Protein AF-A0A5N8XYF8-F1 (afdb_monomer)

Sequence (120 aa):
AAVAAAAVGTLLAPTPAQAAPNASPDRARAIAKRMIDDSAQYHCFARVVDRESDWRVTASNPSSGAYGLVQALPGSKMASAGPDWRTNPATQIKWGLKYMKHRYSSPCGAWRFLRANGWY

Organism: NCBI:txid565072

Nearest PDB structures (foldseek):
  5aa3-assembly1_A  TM=7.351E-01  e=4.404E-02  Pseudomonas aeruginosa BWHPSA013
  5aa4-assembly3_C  TM=7.370E-01  e=1.736E-01  Pseudomonas aeruginosa BWHPSA013
  5aa1-assembly2_B  TM=7.380E-01  e=2.845E-01  Pseudomonas aeruginosa BWHPSA013
  3bkv-assembly1_A  TM=6.812E-01  e=2.284E-01  Phikzvirus phiKZ

Secondary structure (DSSP, 8-state):
--------------------TTS-HHHHHHHHHHH---HHHHHHHHHHHHHHHTT-TT-B-TTT--BTTTTBSSGGGGGGT-TTTTT-HHHHHHHHHHHHHHHHSSHHHHHHHHHHHS--

Mean predicted aligned error: 8.6 Å

Radius of gyration: 20.17 Å; Cα contacts (8 Å, |Δi|>4): 156; chains: 1; bounding box: 32×40×78 Å

Solvent-accessible surface area (backbone atoms only — not comparable to full-atom values): 6803 Å² total; per-residue (Å²): 138,89,85,80,89,82,83,84,79,78,80,77,71,84,73,77,79,75,68,54,93,77,38,39,40,68,57,39,52,54,50,47,54,74,73,32,84,50,63,68,41,36,55,24,38,48,55,45,24,48,74,57,25,64,35,27,29,73,31,66,41,87,91,80,51,22,26,20,35,69,39,33,80,59,41,71,65,28,45,84,56,31,90,57,30,70,58,34,40,66,25,38,48,55,31,43,53,54,49,25,32,72,80,34,69,28,36,47,41,37,35,53,46,26,73,74,70,76,54,129

Foldseek 3Di:
DDDDDDDDDDPPDPDPPPLDPQFDLVNLLVLLCVVCVDPVLSVLLVVQLCVQAVSGQADADPVQCFGGSNRDVVQCQLCVQPVCSNRHSNSVSSSNQVVCCVPQVGSNSVSVVCVVPVHD

InterPro domains:
  IPR008258 Transglycosylase SLT domain 1 [PF01464] (40-111)
  IPR023346 Lysozyme-like domain superfamily [SSF53955] (43-114)

pLDDT: mean 88.24, std 18.84, range [36.0, 98.81]

Structure (mmCIF, N/CA/C/O backbone):
data_AF-A0A5N8XYF8-F1
#
_entry.id   AF-A0A5N8XYF8-F1
#
loop_
_atom_site.group_PDB
_atom_site.id
_atom_site.type_symbol
_atom_site.label_atom_id
_atom_site.label_alt_id
_atom_site.label_comp_id
_atom_site.label_asym_id
_atom_site.label_entity_id
_atom_site.label_seq_id
_atom_site.pdbx_PDB_ins_code
_atom_site.Cartn_x
_atom_site.Cartn_y
_atom_site.Cartn_z
_atom_site.occupancy
_atom_site.B_iso_or_equiv
_atom_site.auth_seq_id
_atom_site.auth_comp_id
_atom_site.auth_asym_id
_atom_site.auth_atom_id
_atom_site.pdbx_PDB_model_num
ATOM 1 N N . ALA A 1 1 ? -10.141 -31.712 64.027 1.00 42.72 1 ALA A N 1
ATOM 2 C CA . ALA A 1 1 ? -8.869 -31.464 63.322 1.00 42.72 1 ALA A CA 1
ATOM 3 C C . ALA A 1 1 ? -9.198 -31.007 61.907 1.00 42.72 1 ALA A C 1
ATOM 5 O O . ALA A 1 1 ? -9.967 -31.685 61.239 1.00 42.72 1 ALA A O 1
ATOM 6 N N . ALA A 1 2 ? -8.718 -29.831 61.510 1.00 42.69 2 ALA A N 1
ATOM 7 C CA . ALA A 1 2 ? -8.912 -29.245 60.186 1.00 42.69 2 ALA A CA 1
ATOM 8 C C . ALA A 1 2 ? -7.685 -29.520 59.305 1.00 42.69 2 ALA A C 1
ATOM 10 O O . ALA A 1 2 ? -6.574 -29.313 59.777 1.00 42.69 2 ALA A O 1
ATOM 11 N N . VAL A 1 3 ? -7.896 -29.953 58.058 1.00 36.00 3 VAL A N 1
ATOM 12 C CA . VAL A 1 3 ? -6.952 -29.944 56.914 1.00 36.00 3 VAL A CA 1
ATOM 13 C C . VAL A 1 3 ? -7.720 -30.495 55.705 1.00 36.00 3 VAL A C 1
ATOM 15 O O . VAL A 1 3 ? -8.445 -31.467 55.865 1.00 36.00 3 VAL A O 1
ATOM 18 N N . ALA A 1 4 ? -7.627 -30.026 54.467 1.00 38.03 4 ALA A N 1
ATOM 19 C CA . ALA A 1 4 ? -7.147 -28.803 53.839 1.00 38.03 4 ALA A CA 1
ATOM 20 C C . ALA A 1 4 ? -7.695 -28.855 52.399 1.00 38.03 4 ALA A C 1
ATOM 22 O O . ALA A 1 4 ? -7.835 -29.931 51.817 1.00 38.03 4 ALA A O 1
ATOM 23 N N . ALA A 1 5 ? -8.018 -27.695 51.838 1.00 45.78 5 ALA A N 1
ATOM 24 C CA . ALA A 1 5 ? -8.440 -27.543 50.455 1.00 45.78 5 ALA A CA 1
ATOM 25 C C . ALA A 1 5 ? -7.257 -27.726 49.489 1.00 45.78 5 ALA A C 1
ATOM 27 O O . ALA A 1 5 ? -6.151 -27.274 49.776 1.00 45.78 5 ALA A O 1
ATOM 28 N N . ALA A 1 6 ? -7.513 -28.290 48.308 1.00 48.19 6 ALA A N 1
ATOM 29 C CA . ALA A 1 6 ? -6.638 -28.145 47.149 1.00 48.19 6 ALA A CA 1
ATOM 30 C C . ALA A 1 6 ? -7.495 -27.721 45.950 1.00 48.19 6 ALA A C 1
ATOM 32 O O . ALA A 1 6 ? -8.182 -28.530 45.329 1.00 48.19 6 ALA A O 1
ATOM 33 N N . ALA A 1 7 ? -7.493 -26.417 45.671 1.00 47.19 7 ALA A N 1
ATOM 34 C CA . ALA A 1 7 ? -8.052 -25.855 44.453 1.00 47.19 7 ALA A CA 1
ATOM 35 C C . ALA A 1 7 ? -7.091 -26.150 43.295 1.00 47.19 7 ALA A C 1
ATOM 37 O O . ALA A 1 7 ? -5.945 -25.700 43.300 1.00 47.19 7 ALA A O 1
ATOM 38 N N . VAL A 1 8 ? -7.551 -26.909 42.301 1.00 54.31 8 VAL A N 1
ATOM 39 C CA . VAL A 1 8 ? -6.818 -27.097 41.047 1.00 54.31 8 VAL A CA 1
ATOM 40 C C . VAL A 1 8 ? -7.028 -25.839 40.209 1.00 54.31 8 VAL A C 1
ATOM 42 O O . VAL A 1 8 ? -8.085 -25.636 39.617 1.00 54.31 8 VAL A O 1
ATOM 45 N N . GLY A 1 9 ? -6.028 -24.960 40.210 1.00 43.16 9 GLY A N 1
ATOM 46 C CA . GLY A 1 9 ? -5.983 -23.799 39.331 1.00 43.16 9 GLY A CA 1
ATOM 47 C C . GLY A 1 9 ? -5.801 -24.244 37.884 1.00 43.16 9 GLY A C 1
ATOM 48 O O . GLY A 1 9 ? -4.729 -24.704 37.496 1.00 43.16 9 GLY A O 1
ATOM 49 N N . THR A 1 10 ? -6.843 -24.103 37.070 1.00 57.03 10 THR A N 1
ATOM 50 C CA . THR A 1 10 ? -6.732 -24.212 35.615 1.00 57.03 10 THR A CA 1
ATOM 51 C C . THR A 1 10 ? -5.944 -23.019 35.087 1.00 57.03 10 THR A C 1
ATOM 53 O O . THR A 1 10 ? -6.413 -21.881 35.142 1.00 57.03 10 THR A O 1
ATOM 56 N N . LEU A 1 11 ? -4.748 -23.281 34.563 1.00 51.62 11 LEU A N 1
ATOM 57 C CA . LEU A 1 11 ? -3.990 -22.323 33.767 1.00 51.62 11 LEU A CA 1
ATOM 58 C C . LEU A 1 11 ? -4.787 -22.017 32.491 1.00 51.62 11 LEU A C 1
ATOM 60 O O . LEU A 1 11 ? -4.849 -22.833 31.573 1.00 51.62 11 LEU A O 1
ATOM 64 N N . LEU A 1 12 ? -5.408 -20.840 32.436 1.00 56.78 12 LEU A N 1
ATOM 65 C CA . LEU A 1 12 ? -5.898 -20.264 31.188 1.00 56.78 12 LEU A CA 1
ATOM 66 C C . LEU A 1 12 ? -4.673 -19.902 30.343 1.00 56.78 12 LEU A C 1
ATOM 68 O O . LEU A 1 12 ? -4.024 -18.881 30.570 1.00 56.78 12 LEU A O 1
ATOM 72 N N . ALA A 1 13 ? -4.329 -20.760 29.384 1.00 57.47 13 ALA A N 1
ATOM 73 C CA . ALA A 1 13 ? -3.414 -20.383 28.319 1.00 57.47 13 ALA A CA 1
ATOM 74 C C . ALA A 1 13 ? -4.031 -19.200 27.546 1.00 57.47 13 ALA A C 1
ATOM 76 O O . ALA A 1 13 ? -5.227 -19.243 27.240 1.00 57.47 13 ALA A O 1
ATOM 77 N N . PRO A 1 14 ? -3.268 -18.146 27.212 1.00 50.25 14 PRO A N 1
ATOM 78 C CA . PRO A 1 14 ? -3.779 -17.086 26.363 1.00 50.25 14 PRO A CA 1
ATOM 79 C C . PRO A 1 14 ? -4.045 -17.681 24.978 1.00 50.25 14 PRO A C 1
ATOM 81 O O . PRO A 1 14 ? -3.121 -18.016 24.238 1.00 50.25 14 PRO A O 1
ATOM 84 N N . THR A 1 15 ? -5.319 -17.840 24.625 1.00 53.53 15 THR A N 1
ATOM 85 C CA . THR A 1 15 ? -5.724 -18.102 23.242 1.00 53.53 15 THR A CA 1
ATOM 86 C C . THR A 1 15 ? -5.145 -16.992 22.367 1.00 53.53 15 THR A C 1
ATOM 88 O O . THR A 1 15 ? -5.357 -15.818 22.698 1.00 53.53 15 THR A O 1
ATOM 91 N N . PRO A 1 16 ? -4.428 -17.297 21.268 1.00 51.56 16 PRO A N 1
ATOM 92 C CA . PRO A 1 16 ? -4.052 -16.255 20.329 1.00 51.56 16 PRO A CA 1
ATOM 93 C C . PRO A 1 16 ? -5.346 -15.598 19.863 1.00 51.56 16 PRO A C 1
ATOM 95 O O . PRO A 1 16 ? -6.274 -16.291 19.448 1.00 51.56 16 PRO A O 1
ATOM 98 N N . ALA A 1 17 ? -5.429 -14.274 19.990 1.00 54.69 17 ALA A N 1
ATOM 99 C CA . ALA A 1 17 ? -6.551 -13.506 19.486 1.00 54.69 17 ALA A CA 1
ATOM 100 C C . ALA A 1 17 ? -6.781 -13.918 18.028 1.00 54.69 17 ALA A C 1
ATOM 102 O O . ALA A 1 17 ? -5.949 -13.629 17.165 1.00 54.69 17 ALA A O 1
ATOM 103 N N . GLN A 1 18 ? -7.873 -14.640 17.765 1.00 44.69 18 GLN A N 1
ATOM 104 C CA . GLN A 1 18 ? -8.336 -14.923 16.417 1.00 44.69 18 GLN 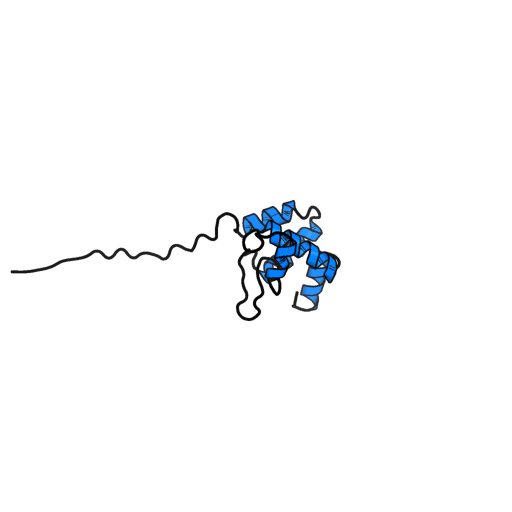A CA 1
ATOM 105 C C . GLN A 1 18 ? -8.5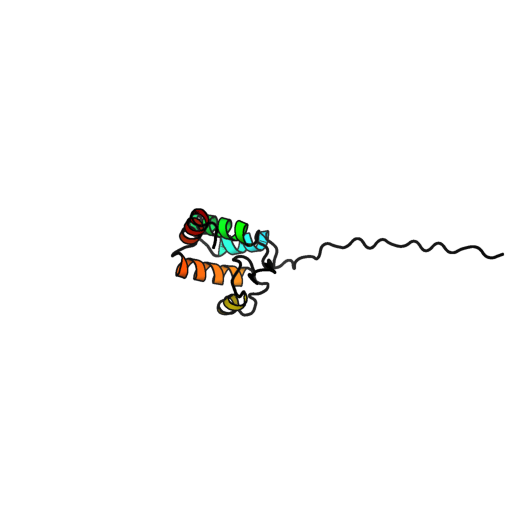29 -13.567 15.730 1.00 44.69 18 GLN A C 1
ATOM 107 O O . GLN A 1 18 ? -9.547 -12.898 15.907 1.00 44.69 18 GLN A O 1
ATOM 112 N N . ALA A 1 19 ? -7.525 -13.131 14.964 1.00 49.91 19 ALA A N 1
ATOM 113 C CA . ALA A 1 19 ? -7.707 -12.101 13.961 1.00 49.91 19 ALA A CA 1
ATOM 114 C C . ALA A 1 19 ? -8.910 -12.555 13.134 1.00 49.91 19 ALA A C 1
ATOM 116 O O . ALA A 1 19 ? -8.913 -13.683 12.637 1.00 49.91 19 ALA A O 1
ATOM 117 N N . ALA A 1 20 ? -9.962 -11.734 13.103 1.00 49.50 20 ALA A N 1
ATOM 118 C CA . ALA A 1 20 ? -11.250 -12.109 12.540 1.00 49.50 20 ALA A CA 1
ATOM 119 C C . ALA A 1 20 ? -11.058 -12.874 11.214 1.00 49.50 20 ALA A C 1
ATOM 121 O O . ALA A 1 20 ? -10.261 -12.428 10.386 1.00 49.50 20 ALA A O 1
ATOM 122 N N . PRO A 1 21 ? -11.781 -13.980 10.961 1.00 55.59 21 PRO A N 1
ATOM 123 C CA . PRO A 1 21 ? -11.588 -14.825 9.771 1.00 55.59 21 PRO A CA 1
ATOM 124 C C . PRO A 1 21 ? -11.721 -14.074 8.427 1.00 55.59 21 PRO A C 1
ATOM 126 O O . PRO A 1 21 ? -11.387 -14.596 7.364 1.00 55.59 21 PRO A O 1
ATOM 129 N N . ASN A 1 22 ? -12.190 -12.824 8.454 1.00 56.19 22 ASN A N 1
ATOM 130 C CA . ASN A 1 22 ? -12.298 -11.911 7.317 1.00 56.19 22 ASN A CA 1
ATOM 131 C C . ASN A 1 22 ? -11.016 -11.106 7.008 1.00 56.19 22 ASN A C 1
ATOM 133 O O . ASN A 1 22 ? -10.940 -10.510 5.938 1.00 56.19 22 ASN A O 1
ATOM 137 N N . ALA A 1 23 ? -10.011 -11.120 7.888 1.00 69.00 23 ALA A N 1
ATOM 138 C CA . ALA A 1 23 ? -8.809 -10.283 7.822 1.00 69.00 23 ALA A CA 1
ATOM 139 C C . ALA A 1 23 ? -7.486 -11.083 7.813 1.00 69.00 23 ALA A C 1
ATOM 141 O O . ALA A 1 23 ? -6.428 -10.515 8.088 1.00 69.00 23 ALA A O 1
ATOM 142 N N . SER A 1 24 ? -7.524 -12.391 7.526 1.00 86.75 24 SER A N 1
ATOM 143 C CA . SER A 1 24 ? -6.301 -13.201 7.464 1.00 86.75 24 SER A CA 1
ATOM 144 C C . SER A 1 24 ? -5.406 -12.804 6.274 1.00 86.75 24 SER A C 1
ATOM 146 O O . SER A 1 24 ? -5.931 -12.447 5.210 1.00 86.75 24 SER A O 1
ATOM 148 N N . PRO A 1 25 ? -4.067 -12.908 6.411 1.00 94.81 25 PRO A N 1
ATOM 149 C CA . PRO A 1 25 ? -3.118 -12.670 5.321 1.00 94.81 25 PRO A CA 1
ATOM 150 C C . PRO A 1 25 ? -3.453 -13.424 4.028 1.00 94.81 25 PRO A C 1
ATOM 152 O O . PRO A 1 25 ? -3.484 -12.829 2.951 1.00 94.81 25 PRO A O 1
ATOM 155 N N . ASP A 1 26 ? -3.793 -14.711 4.123 1.00 95.38 26 ASP A N 1
ATOM 156 C CA . ASP A 1 26 ? -4.107 -15.542 2.953 1.00 95.38 26 ASP A CA 1
ATOM 157 C C . ASP A 1 26 ? -5.351 -15.057 2.211 1.00 95.38 26 ASP A C 1
ATOM 159 O O . ASP A 1 26 ? -5.389 -15.019 0.978 1.00 95.38 26 ASP A O 1
ATOM 163 N N . ARG A 1 27 ? -6.374 -14.624 2.956 1.00 94.56 27 ARG A N 1
ATOM 164 C CA . ARG A 1 27 ? -7.600 -14.089 2.366 1.00 94.56 27 ARG A CA 1
ATOM 165 C C . ARG A 1 27 ? -7.339 -12.746 1.691 1.00 94.56 27 ARG A C 1
ATOM 167 O O . ARG A 1 27 ? -7.861 -12.511 0.602 1.00 94.56 27 ARG A O 1
ATOM 174 N N . ALA A 1 28 ? -6.499 -11.896 2.284 1.00 96.62 28 ALA A N 1
ATOM 175 C CA . ALA A 1 28 ? -6.067 -10.647 1.665 1.00 96.62 28 ALA A CA 1
ATOM 176 C C . ALA A 1 28 ? -5.287 -10.900 0.361 1.00 96.62 28 ALA A C 1
ATOM 178 O O . ALA A 1 28 ? -5.603 -10.277 -0.656 1.00 96.62 28 ALA A O 1
ATOM 179 N N . ARG A 1 29 ? -4.356 -11.869 0.344 1.00 97.62 29 ARG A N 1
ATOM 180 C CA . ARG A 1 29 ? -3.638 -12.306 -0.872 1.00 97.62 29 ARG A CA 1
ATOM 181 C C . ARG A 1 29 ? -4.603 -12.802 -1.951 1.00 97.62 29 ARG A C 1
ATOM 183 O O . ARG A 1 29 ? -4.516 -12.375 -3.102 1.00 97.62 29 ARG A O 1
ATOM 190 N N . ALA A 1 30 ? -5.562 -13.653 -1.581 1.00 97.06 30 ALA A N 1
ATOM 191 C CA . ALA A 1 30 ? -6.561 -14.189 -2.504 1.00 97.06 30 ALA A CA 1
ATOM 192 C C . ALA A 1 30 ? -7.456 -13.093 -3.106 1.00 97.06 30 ALA A C 1
ATOM 194 O O . ALA A 1 30 ? -7.743 -13.118 -4.302 1.00 97.06 30 ALA A O 1
ATOM 195 N N . ILE A 1 31 ? -7.874 -12.115 -2.298 1.00 97.75 31 ILE A N 1
ATOM 196 C CA . ILE A 1 31 ? -8.647 -10.958 -2.766 1.00 97.75 31 ILE A CA 1
ATOM 197 C C . ILE A 1 31 ? -7.802 -10.095 -3.706 1.00 97.75 31 ILE A C 1
ATOM 199 O O . ILE A 1 31 ? -8.266 -9.772 -4.795 1.00 97.75 31 ILE A O 1
ATOM 203 N N . ALA A 1 32 ? -6.553 -9.784 -3.346 1.00 98.25 32 ALA A N 1
ATOM 204 C CA . ALA A 1 32 ? -5.660 -9.006 -4.203 1.00 98.25 32 ALA A CA 1
ATOM 205 C C . ALA A 1 32 ? -5.461 -9.672 -5.569 1.00 98.25 32 ALA A C 1
ATOM 207 O O . ALA A 1 32 ? -5.547 -9.002 -6.593 1.00 98.25 32 ALA A O 1
ATOM 208 N N . LYS A 1 33 ? -5.286 -10.998 -5.598 1.00 97.75 33 LYS A N 1
ATOM 209 C CA . LYS A 1 33 ? -5.137 -11.758 -6.845 1.00 97.75 33 LYS A CA 1
ATOM 210 C C . LYS A 1 33 ? -6.386 -11.718 -7.734 1.00 97.75 33 LYS A C 1
ATOM 212 O O . LYS A 1 33 ? -6.255 -11.784 -8.945 1.00 97.75 33 LYS A O 1
ATOM 217 N N . ARG A 1 34 ? -7.585 -11.594 -7.152 1.00 98.00 34 ARG A N 1
ATOM 218 C CA . ARG A 1 34 ? -8.849 -11.425 -7.899 1.00 98.00 34 ARG A CA 1
ATOM 219 C C . ARG A 1 34 ? -9.087 -9.992 -8.377 1.00 98.00 34 ARG A C 1
ATOM 221 O O . ARG A 1 34 ? -9.913 -9.786 -9.251 1.00 98.00 34 ARG A O 1
ATOM 228 N N . MET A 1 35 ? -8.444 -9.009 -7.750 1.00 98.38 35 MET A N 1
ATOM 229 C CA . MET A 1 35 ? -8.610 -7.587 -8.073 1.00 98.38 35 MET A CA 1
ATOM 230 C C . MET A 1 35 ? -7.541 -7.061 -9.037 1.00 98.38 35 MET A C 1
ATOM 232 O O . MET A 1 35 ? -7.673 -5.947 -9.540 1.00 98.38 35 MET A O 1
ATOM 236 N N . ILE A 1 36 ? -6.456 -7.811 -9.232 1.00 98.31 36 ILE A N 1
ATOM 237 C CA . ILE A 1 36 ? -5.305 -7.424 -10.043 1.00 98.31 36 ILE A CA 1
ATOM 238 C C . ILE A 1 36 ? -5.097 -8.512 -11.097 1.00 98.31 36 ILE A C 1
ATOM 240 O O . ILE A 1 36 ? -4.350 -9.462 -10.876 1.00 98.31 36 ILE A O 1
ATOM 244 N N . ASP A 1 37 ? -5.780 -8.363 -12.233 1.00 95.56 37 ASP A N 1
ATOM 245 C CA . ASP A 1 37 ? -5.784 -9.366 -13.309 1.00 95.56 37 ASP A CA 1
ATOM 246 C C . ASP A 1 37 ? -4.402 -9.534 -13.965 1.00 95.56 37 ASP A C 1
ATOM 248 O O . ASP A 1 37 ? -4.029 -10.620 -14.410 1.00 95.56 37 ASP A O 1
ATOM 252 N N . ASP A 1 38 ? -3.604 -8.463 -13.990 1.00 98.19 38 ASP A N 1
ATOM 253 C CA . ASP A 1 38 ? -2.230 -8.506 -14.479 1.00 98.19 38 ASP A CA 1
ATOM 254 C C . ASP A 1 38 ? -1.304 -9.153 -13.438 1.00 98.19 38 ASP A C 1
ATOM 256 O O . ASP A 1 38 ? -1.048 -8.614 -12.355 1.00 98.19 38 ASP A O 1
ATOM 260 N N . SER A 1 39 ? -0.754 -10.316 -13.794 1.00 98.12 39 SER A N 1
ATOM 261 C CA . SER A 1 39 ? 0.101 -11.101 -12.899 1.00 98.12 39 SER A CA 1
ATOM 262 C C . SER A 1 39 ? 1.378 -10.358 -12.490 1.00 98.12 39 SER A C 1
ATOM 264 O O . SER A 1 39 ? 1.812 -10.477 -11.343 1.00 98.12 39 SER A O 1
ATOM 266 N N . ALA A 1 40 ? 1.975 -9.556 -13.377 1.00 98.44 40 ALA A N 1
ATOM 267 C CA . ALA A 1 40 ? 3.171 -8.785 -13.048 1.00 98.44 40 ALA A CA 1
ATOM 268 C C . ALA A 1 40 ? 2.844 -7.671 -12.041 1.00 98.44 40 ALA A C 1
ATOM 270 O O . ALA A 1 40 ? 3.560 -7.511 -11.049 1.00 98.44 40 ALA A O 1
ATOM 271 N N . GLN A 1 41 ? 1.729 -6.959 -12.234 1.00 98.81 41 GLN A N 1
ATOM 272 C CA . GLN A 1 41 ? 1.252 -5.952 -11.285 1.00 98.81 41 GLN A CA 1
ATOM 273 C C . GLN A 1 41 ? 0.915 -6.569 -9.933 1.00 98.81 41 GLN A C 1
ATOM 275 O O . GLN A 1 41 ? 1.283 -5.996 -8.907 1.00 98.81 41 GLN A O 1
ATOM 280 N N . TYR A 1 42 ? 0.285 -7.746 -9.913 1.00 98.75 42 TYR A N 1
ATOM 281 C CA . TYR A 1 42 ? 0.028 -8.475 -8.676 1.00 98.75 42 TYR A CA 1
ATOM 282 C C . TYR A 1 42 ? 1.335 -8.810 -7.948 1.00 98.75 42 TYR A C 1
ATOM 284 O O . TYR A 1 42 ? 1.460 -8.525 -6.759 1.00 98.75 42 TYR A O 1
ATOM 292 N N . HIS A 1 43 ? 2.337 -9.355 -8.645 1.00 98.69 43 HIS A N 1
ATOM 293 C CA . HIS A 1 43 ? 3.625 -9.686 -8.029 1.00 98.69 43 HIS A CA 1
ATOM 294 C C . HIS A 1 43 ? 4.343 -8.455 -7.463 1.00 98.69 43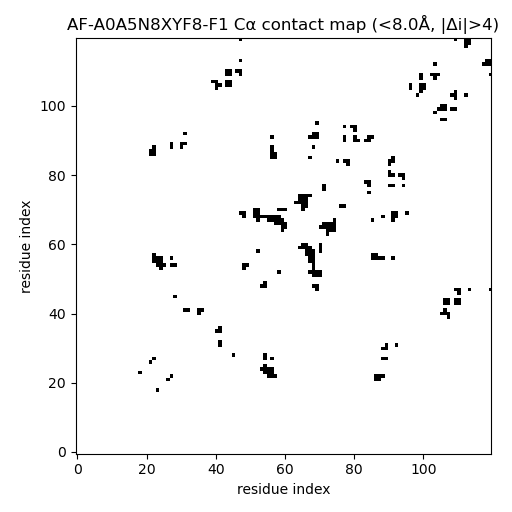 HIS A C 1
ATOM 296 O O . HIS A 1 43 ? 4.919 -8.522 -6.378 1.00 98.69 43 HIS A O 1
ATOM 302 N N . CYS A 1 44 ? 4.300 -7.324 -8.167 1.00 98.75 44 CYS A N 1
ATOM 303 C CA . CYS A 1 44 ? 4.855 -6.068 -7.672 1.00 98.75 44 CYS A CA 1
ATOM 304 C C . CYS A 1 44 ? 4.091 -5.534 -6.451 1.00 98.75 44 CYS A C 1
ATOM 306 O O . CYS A 1 44 ? 4.714 -5.172 -5.455 1.00 98.75 44 CYS A O 1
ATOM 308 N N . PHE A 1 45 ? 2.755 -5.522 -6.510 1.00 98.75 45 PHE A N 1
ATOM 309 C CA . PHE A 1 45 ? 1.891 -5.133 -5.394 1.00 98.75 45 PHE A CA 1
ATOM 310 C C . PHE A 1 45 ? 2.175 -5.989 -4.157 1.00 98.75 45 PHE A C 1
ATOM 312 O O . PHE A 1 45 ? 2.376 -5.457 -3.069 1.00 98.75 45 PHE A O 1
ATOM 319 N N . ALA A 1 46 ? 2.256 -7.308 -4.343 1.00 98.56 46 ALA A N 1
ATOM 320 C CA . ALA A 1 46 ? 2.482 -8.260 -3.270 1.00 98.56 46 ALA A CA 1
ATOM 321 C C . ALA A 1 46 ? 3.790 -8.000 -2.525 1.00 98.56 46 ALA A C 1
ATOM 323 O O . ALA A 1 46 ? 3.783 -7.982 -1.302 1.00 98.56 46 ALA A O 1
ATOM 324 N N . ARG A 1 47 ? 4.878 -7.705 -3.247 1.00 98.62 47 ARG A N 1
ATOM 325 C CA . ARG A 1 47 ? 6.176 -7.383 -2.635 1.00 98.62 47 ARG A CA 1
ATOM 326 C C . ARG A 1 47 ? 6.150 -6.102 -1.809 1.00 98.62 47 ARG A C 1
ATOM 328 O O . ARG A 1 47 ? 6.823 -6.036 -0.786 1.00 98.62 47 ARG A O 1
ATOM 335 N N . VAL A 1 48 ? 5.390 -5.094 -2.246 1.00 98.56 48 VAL A N 1
ATOM 336 C CA . VAL A 1 48 ? 5.179 -3.890 -1.432 1.00 98.56 48 VAL A CA 1
ATOM 337 C C . VAL A 1 48 ? 4.410 -4.268 -0.166 1.00 98.56 48 VAL A C 1
ATOM 339 O O . VAL A 1 48 ? 4.901 -4.033 0.927 1.00 98.56 48 VAL A O 1
ATOM 342 N N . VAL A 1 49 ? 3.262 -4.939 -0.286 1.00 98.50 49 VAL A N 1
ATOM 343 C CA . VAL A 1 49 ? 2.431 -5.312 0.875 1.00 98.50 49 VAL A CA 1
ATOM 344 C C . VAL A 1 49 ? 3.152 -6.247 1.857 1.00 98.50 49 VAL A C 1
ATOM 346 O O . VAL A 1 49 ? 2.985 -6.084 3.067 1.00 98.50 49 VAL A O 1
ATOM 349 N N . ASP A 1 50 ? 3.978 -7.179 1.366 1.00 97.88 50 ASP A N 1
ATOM 350 C CA . ASP A 1 50 ? 4.850 -8.030 2.190 1.00 97.88 50 ASP A CA 1
ATOM 351 C C . ASP A 1 50 ? 5.779 -7.161 3.060 1.00 97.88 50 ASP A C 1
ATOM 353 O O . ASP A 1 50 ? 5.871 -7.374 4.266 1.00 97.88 50 ASP A O 1
ATOM 357 N N . ARG A 1 51 ? 6.425 -6.141 2.472 1.00 97.38 51 ARG A N 1
ATOM 358 C CA . ARG A 1 51 ? 7.332 -5.226 3.188 1.00 97.38 51 ARG A CA 1
ATOM 359 C C . ARG A 1 51 ? 6.601 -4.318 4.175 1.00 97.38 51 ARG A C 1
ATOM 361 O O . ARG A 1 51 ? 7.125 -4.064 5.255 1.00 97.38 51 ARG A O 1
ATOM 368 N N . GLU A 1 52 ? 5.432 -3.825 3.786 1.00 97.12 52 GLU A N 1
ATOM 369 C CA . GLU A 1 52 ? 4.682 -2.825 4.547 1.00 97.12 52 GLU A CA 1
ATOM 370 C C . GLU A 1 52 ? 3.939 -3.423 5.749 1.00 97.12 52 GLU A C 1
ATOM 372 O O . GLU A 1 52 ? 3.870 -2.812 6.813 1.00 97.12 52 GLU A O 1
ATOM 377 N N . SER A 1 53 ? 3.352 -4.613 5.604 1.00 97.25 53 SER A N 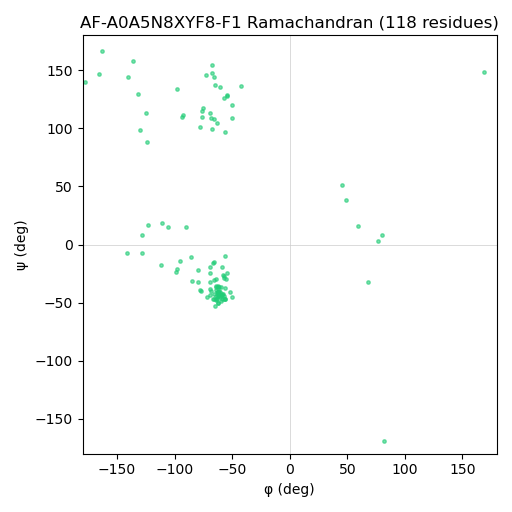1
ATOM 378 C CA . SER A 1 53 ? 2.390 -5.121 6.594 1.00 97.25 53 SER A CA 1
ATOM 379 C C . SER A 1 53 ? 2.477 -6.613 6.881 1.00 97.25 53 SER A C 1
ATOM 381 O O . SER A 1 53 ? 1.745 -7.089 7.752 1.00 97.25 53 SER A O 1
ATOM 383 N N . ASP A 1 54 ? 3.293 -7.362 6.133 1.00 96.94 54 ASP A N 1
ATOM 384 C CA . ASP A 1 54 ? 3.231 -8.827 6.093 1.00 96.94 54 ASP A CA 1
ATOM 385 C C . ASP A 1 54 ? 1.789 -9.334 5.869 1.00 96.94 54 ASP A C 1
ATOM 387 O O . ASP A 1 54 ? 1.300 -10.277 6.491 1.00 96.94 54 ASP A O 1
ATOM 391 N N . TRP A 1 55 ? 1.046 -8.615 5.017 1.00 97.81 55 TRP A N 1
ATOM 392 C CA . TRP A 1 55 ? -0.367 -8.855 4.699 1.00 97.81 55 TRP A CA 1
ATOM 393 C C . TRP A 1 55 ? -1.346 -8.806 5.879 1.00 97.81 55 TRP A C 1
ATOM 395 O O . TRP A 1 55 ? -2.505 -9.216 5.756 1.00 97.81 55 TRP A O 1
ATOM 405 N N . ARG A 1 56 ? -0.939 -8.251 7.022 1.00 96.56 56 ARG A N 1
ATOM 406 C CA . ARG A 1 56 ? -1.846 -8.015 8.146 1.00 96.56 56 ARG A CA 1
ATOM 407 C C . ARG A 1 56 ? -2.718 -6.794 7.857 1.00 96.56 56 ARG A C 1
ATOM 409 O O . ARG A 1 56 ? -2.267 -5.654 7.932 1.00 96.56 56 ARG A O 1
ATOM 416 N N . VAL A 1 57 ? -4.008 -7.027 7.616 1.00 96.81 57 VAL A N 1
ATOM 417 C CA . VAL A 1 57 ? -5.018 -5.981 7.331 1.00 96.81 57 VAL A CA 1
ATOM 418 C C . VAL A 1 57 ? -5.115 -4.931 8.445 1.00 96.81 57 VAL A C 1
ATOM 420 O O . VAL A 1 57 ? -5.471 -3.783 8.198 1.00 96.81 57 VAL A O 1
ATOM 423 N N . THR A 1 58 ? -4.775 -5.308 9.676 1.00 96.12 58 THR A N 1
ATOM 424 C CA . THR A 1 58 ? -4.782 -4.432 10.854 1.00 96.12 58 THR A CA 1
ATOM 425 C C . THR A 1 58 ? -3.379 -4.025 11.311 1.00 96.12 58 THR A C 1
ATOM 427 O O . THR A 1 58 ? -3.229 -3.547 12.436 1.00 96.12 58 THR A O 1
ATOM 430 N N . ALA A 1 59 ? -2.341 -4.216 10.482 1.00 96.69 59 ALA A N 1
ATOM 431 C CA . ALA A 1 59 ? -0.995 -3.738 10.793 1.00 96.69 59 ALA A CA 1
ATOM 432 C C . ALA A 1 59 ? -1.027 -2.239 11.088 1.00 96.69 59 ALA A C 1
ATOM 434 O O . ALA A 1 59 ? -1.540 -1.451 10.297 1.00 96.69 59 ALA A O 1
ATOM 435 N N . SER A 1 60 ? -0.465 -1.854 12.226 1.00 96.38 60 SER A N 1
ATOM 436 C CA . SER A 1 60 ? -0.369 -0.465 12.649 1.00 96.38 60 SER A CA 1
ATOM 437 C C . SER A 1 60 ? 1.055 -0.206 13.101 1.00 96.38 60 SER A C 1
ATOM 439 O O . SER A 1 60 ? 1.578 -0.955 13.927 1.00 96.38 60 SER A O 1
ATOM 441 N N . ASN A 1 61 ? 1.663 0.859 12.590 1.00 95.12 61 ASN A N 1
ATOM 442 C CA . ASN A 1 61 ? 2.945 1.341 13.077 1.00 95.12 61 ASN A CA 1
ATOM 443 C C . ASN A 1 61 ? 2.687 2.408 14.157 1.00 95.12 61 ASN A C 1
ATOM 445 O O . ASN A 1 61 ? 2.183 3.480 13.826 1.00 95.12 61 ASN A O 1
ATOM 449 N N . PRO A 1 62 ? 2.993 2.151 15.440 1.00 93.25 62 PRO A N 1
ATOM 450 C CA . PRO A 1 62 ? 2.693 3.089 16.522 1.00 93.25 62 PRO A CA 1
ATOM 451 C C . PRO A 1 62 ? 3.551 4.360 16.479 1.00 93.25 62 PRO A C 1
ATOM 453 O O . PRO A 1 62 ? 3.119 5.390 16.981 1.00 93.25 62 PRO A O 1
ATOM 456 N N . SER A 1 63 ? 4.743 4.307 15.875 1.00 94.31 63 SER A N 1
ATOM 457 C CA . SER A 1 63 ? 5.630 5.470 15.782 1.00 94.31 63 SER A CA 1
ATOM 458 C C . SER A 1 63 ? 5.171 6.457 14.709 1.00 94.31 63 SER A C 1
ATOM 460 O O . SER A 1 63 ? 5.221 7.661 14.940 1.00 94.31 63 SER A O 1
ATOM 462 N N . SER A 1 64 ? 4.707 5.967 13.553 1.00 94.94 64 SER A N 1
ATOM 463 C CA . SER A 1 64 ? 4.270 6.826 12.443 1.00 94.94 64 SER A CA 1
ATOM 464 C C . SER A 1 64 ? 2.755 7.024 12.358 1.00 94.94 64 SER A C 1
ATOM 466 O O . SER A 1 64 ? 2.304 7.998 11.766 1.00 94.94 64 SER A O 1
ATOM 468 N N . GLY A 1 65 ? 1.955 6.108 12.908 1.00 95.25 65 GLY A N 1
ATOM 469 C CA . GLY A 1 65 ? 0.499 6.066 12.729 1.00 95.25 65 GLY A CA 1
ATOM 470 C C . GLY A 1 65 ? 0.038 5.445 11.402 1.00 95.25 65 GLY A C 1
ATOM 471 O O . GLY A 1 65 ? -1.150 5.515 11.076 1.00 95.25 65 GLY A O 1
ATOM 472 N N . ALA A 1 66 ? 0.950 4.853 10.625 1.00 97.56 66 ALA A N 1
ATOM 473 C CA . ALA A 1 66 ? 0.616 4.161 9.383 1.00 97.56 66 ALA A CA 1
ATOM 474 C C . ALA A 1 66 ? -0.241 2.908 9.641 1.00 97.56 66 ALA A C 1
ATOM 476 O O . ALA A 1 66 ? -0.063 2.228 10.657 1.00 97.56 66 ALA A O 1
ATOM 477 N N . TYR A 1 67 ? -1.181 2.611 8.735 1.00 98.25 67 TYR A N 1
ATOM 478 C CA . TYR A 1 67 ? -2.176 1.554 8.946 1.00 98.25 67 TYR A CA 1
ATOM 479 C C . TYR A 1 67 ? -2.493 0.716 7.701 1.00 98.25 67 TYR A C 1
ATOM 481 O O . TYR A 1 67 ? -2.626 1.237 6.591 1.00 98.25 67 TYR A O 1
ATOM 489 N N . GLY A 1 68 ? -2.736 -0.575 7.925 1.00 97.94 68 GLY A N 1
ATOM 490 C CA . GLY A 1 68 ? -3.273 -1.525 6.959 1.00 97.94 68 GLY A CA 1
ATOM 491 C C . GLY A 1 68 ? -2.243 -2.101 5.992 1.00 97.94 68 GLY A C 1
ATOM 492 O O . GLY A 1 68 ? -1.037 -1.921 6.158 1.00 97.94 68 GLY A O 1
ATOM 493 N N . LEU A 1 69 ? -2.741 -2.785 4.961 1.00 98.12 69 LEU A N 1
ATOM 494 C CA . LEU A 1 69 ? -1.956 -3.544 3.982 1.00 98.12 69 LEU A CA 1
ATOM 495 C C . LEU A 1 69 ? -0.886 -2.704 3.276 1.00 98.12 69 LEU A C 1
ATOM 497 O O . LEU A 1 69 ? 0.202 -3.190 2.993 1.00 98.12 69 LEU A O 1
ATOM 501 N N . VAL A 1 70 ? -1.206 -1.442 2.990 1.00 97.56 70 VAL A N 1
ATOM 502 C CA . VAL A 1 70 ? -0.325 -0.499 2.282 1.00 97.56 70 VAL A CA 1
ATOM 503 C C . VAL A 1 70 ? 0.177 0.625 3.191 1.00 97.56 70 VAL A C 1
ATOM 505 O O . VAL A 1 70 ? 0.562 1.673 2.688 1.00 97.56 70 VAL A O 1
ATOM 508 N N . GLN A 1 71 ? 0.100 0.441 4.518 1.00 98.00 71 GLN A N 1
ATOM 509 C CA . 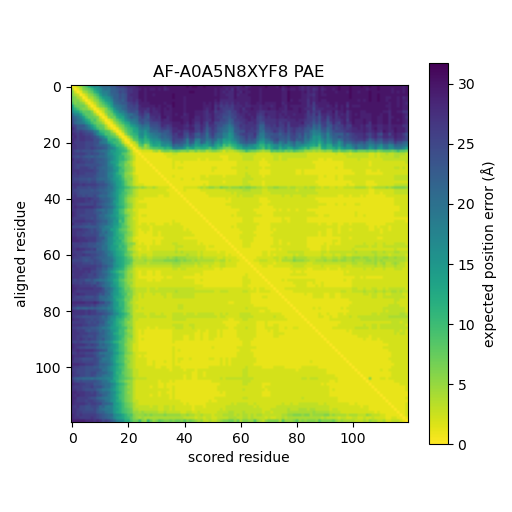GLN A 1 71 ? 0.609 1.384 5.526 1.00 98.00 71 GLN A CA 1
ATOM 510 C C . GLN A 1 71 ? 0.247 2.855 5.233 1.00 98.00 71 GLN A C 1
ATOM 512 O O . GLN A 1 71 ? 1.080 3.758 5.238 1.00 98.00 71 GLN A O 1
ATOM 517 N N . ALA A 1 72 ? -1.039 3.117 4.982 1.00 97.69 72 ALA A N 1
ATOM 518 C CA . ALA A 1 72 ? -1.516 4.450 4.630 1.00 97.69 72 ALA A CA 1
ATOM 519 C C . ALA A 1 72 ? -1.332 5.444 5.790 1.00 97.69 72 ALA A C 1
ATOM 521 O O . ALA A 1 72 ? -1.672 5.132 6.935 1.00 97.69 72 ALA A O 1
ATOM 522 N N . LEU A 1 73 ? -0.872 6.664 5.478 1.00 96.00 73 LEU A N 1
ATOM 523 C CA . LEU A 1 73 ? -0.646 7.731 6.457 1.00 96.00 73 LEU A CA 1
ATOM 524 C C . LEU A 1 73 ? -1.402 9.037 6.102 1.00 96.00 73 LEU A C 1
ATOM 526 O O . LEU A 1 73 ? -1.083 9.695 5.100 1.00 96.00 73 LEU A O 1
ATOM 530 N N . PRO A 1 74 ? -2.405 9.451 6.905 1.00 96.69 74 PRO A N 1
ATOM 531 C CA . PRO A 1 74 ? -3.100 8.647 7.915 1.00 96.69 74 PRO A CA 1
ATOM 532 C C . PRO A 1 74 ? -3.946 7.532 7.281 1.00 96.69 74 PRO A C 1
ATOM 534 O O . PRO A 1 74 ? -4.444 7.675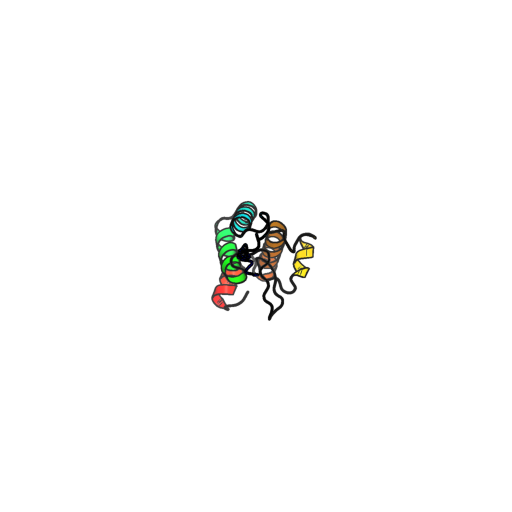 6.159 1.00 96.69 74 PRO A O 1
ATOM 537 N N . GLY A 1 75 ? -4.186 6.458 8.041 1.00 97.06 75 GLY A N 1
ATOM 538 C CA . GLY A 1 75 ? -5.012 5.322 7.609 1.00 97.06 75 GLY A CA 1
ATOM 539 C C . GLY A 1 75 ? -6.425 5.710 7.157 1.00 97.06 75 GLY A C 1
ATOM 540 O O . GLY A 1 75 ? -6.974 5.107 6.237 1.00 97.06 75 GLY A O 1
ATOM 541 N N . SER A 1 76 ? -6.981 6.786 7.727 1.00 97.69 76 SER A N 1
ATOM 542 C CA . SER A 1 76 ? -8.309 7.319 7.394 1.00 97.69 76 SER A CA 1
ATOM 543 C C . SER A 1 76 ? -8.478 7.722 5.928 1.00 97.69 76 SER A C 1
ATOM 545 O O . SER A 1 76 ? -9.607 7.762 5.444 1.00 97.69 76 SER A O 1
ATOM 547 N N . LYS A 1 77 ? -7.392 7.941 5.173 1.00 98.12 77 LYS A N 1
ATOM 548 C CA . LYS A 1 77 ? -7.461 8.174 3.719 1.00 98.12 77 LYS A CA 1
ATOM 549 C C . LYS A 1 77 ? -8.146 7.024 2.972 1.00 98.12 77 LYS A C 1
ATOM 551 O O . LYS A 1 77 ? -8.792 7.265 1.945 1.00 98.12 77 LYS A O 1
ATOM 556 N N . MET A 1 78 ? -8.060 5.801 3.502 1.00 98.50 78 MET A N 1
ATOM 557 C CA . MET A 1 78 ? -8.715 4.624 2.930 1.00 98.50 78 MET A CA 1
ATOM 558 C C . MET A 1 78 ? -10.247 4.686 2.991 1.00 98.50 78 MET A C 1
ATOM 560 O O . MET A 1 78 ? -10.899 4.007 2.201 1.00 98.50 78 MET A O 1
ATOM 564 N N . ALA A 1 79 ? -10.833 5.574 3.806 1.00 98.19 79 ALA A N 1
ATOM 565 C CA . ALA A 1 79 ? -12.280 5.808 3.837 1.00 98.19 79 ALA A CA 1
ATOM 566 C C . ALA A 1 79 ? -12.853 6.238 2.476 1.00 98.19 79 ALA A C 1
ATOM 568 O O . ALA A 1 79 ? -14.007 5.956 2.170 1.00 98.19 79 ALA A O 1
ATOM 569 N N . SER A 1 80 ? -12.030 6.854 1.620 1.00 98.12 80 SER A N 1
ATOM 570 C CA . SER A 1 80 ? -12.412 7.205 0.244 1.00 98.12 80 SER A CA 1
ATOM 571 C C . SER A 1 80 ? -12.664 5.994 -0.668 1.00 98.12 80 SER A C 1
ATOM 573 O O . SER A 1 80 ? -13.238 6.151 -1.745 1.00 98.12 80 SER A O 1
ATOM 575 N N . ALA A 1 81 ? -12.229 4.794 -0.272 1.00 98.38 81 ALA A N 1
ATOM 576 C CA . ALA A 1 81 ? -12.500 3.551 -0.990 1.00 98.38 81 ALA A CA 1
ATOM 577 C C . ALA A 1 81 ? -13.683 2.758 -0.408 1.00 98.38 81 ALA A C 1
ATOM 579 O O . ALA A 1 81 ? -14.259 1.948 -1.140 1.00 98.38 81 ALA A O 1
ATOM 580 N N . GLY A 1 82 ? -14.041 3.005 0.858 1.00 97.69 82 GL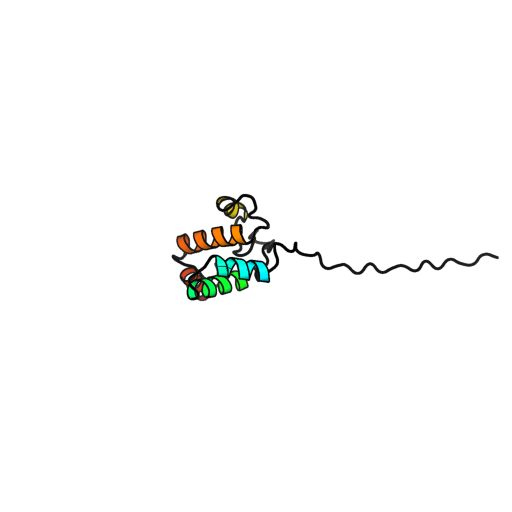Y A N 1
ATOM 581 C CA . GLY A 1 82 ? -15.147 2.368 1.575 1.00 97.69 82 GLY A CA 1
ATOM 582 C C . GLY A 1 82 ? -15.111 2.669 3.085 1.00 97.69 82 GLY A C 1
ATOM 583 O O . GLY A 1 82 ? -14.026 2.838 3.648 1.00 97.69 82 GLY A O 1
ATOM 584 N N . PRO A 1 83 ? -16.269 2.739 3.771 1.00 97.12 83 PRO A N 1
ATOM 585 C CA . PRO A 1 83 ? -16.338 3.057 5.204 1.00 97.12 83 PRO A CA 1
ATOM 586 C C . PRO A 1 83 ? -15.768 1.950 6.111 1.00 97.12 83 PRO A C 1
ATOM 588 O O . PRO A 1 83 ? -15.390 2.209 7.249 1.00 97.12 83 PRO A O 1
ATOM 591 N N . ASP A 1 84 ? -15.650 0.727 5.600 1.00 96.00 84 ASP A N 1
ATOM 592 C CA . ASP A 1 84 ? -15.162 -0.479 6.277 1.00 96.00 84 ASP A CA 1
ATOM 593 C C . ASP A 1 84 ? -13.638 -0.691 6.154 1.00 96.00 84 ASP A C 1
ATOM 595 O O . ASP A 1 84 ? -13.110 -1.766 6.451 1.00 96.00 84 ASP A O 1
ATOM 599 N N . TRP A 1 85 ? -12.905 0.347 5.741 1.00 96.94 85 TRP A N 1
ATOM 600 C CA . TRP A 1 85 ? -11.468 0.303 5.452 1.00 96.94 85 TRP A CA 1
ATOM 601 C C . TRP A 1 85 ? -10.592 -0.236 6.585 1.00 96.94 85 TRP A C 1
ATOM 603 O O . TRP A 1 85 ? -9.497 -0.729 6.322 1.00 96.94 85 TRP A O 1
ATOM 613 N N . ARG A 1 86 ? -11.037 -0.153 7.845 1.00 95.81 86 ARG A N 1
ATOM 614 C CA . ARG A 1 86 ? -10.246 -0.631 8.989 1.00 95.81 86 ARG A CA 1
ATOM 615 C C . ARG A 1 86 ? -10.026 -2.141 8.936 1.00 95.81 86 ARG A C 1
ATOM 617 O O . ARG A 1 86 ? -8.958 -2.614 9.287 1.00 95.81 86 ARG A O 1
ATOM 624 N N . THR A 1 87 ? -11.006 -2.910 8.481 1.00 95.50 87 THR A N 1
ATOM 625 C CA . THR A 1 87 ? -10.956 -4.379 8.579 1.00 95.50 87 THR A CA 1
ATOM 626 C C . THR A 1 87 ? -11.225 -5.088 7.262 1.00 95.50 87 THR A C 1
ATOM 628 O O . THR A 1 87 ? -11.043 -6.303 7.194 1.00 95.50 87 THR A O 1
ATOM 631 N N . ASN A 1 88 ? -11.615 -4.363 6.209 1.00 96.38 88 ASN A N 1
ATOM 632 C CA . ASN A 1 88 ? -11.866 -4.948 4.900 1.00 96.38 88 ASN A CA 1
ATOM 633 C C . ASN A 1 88 ? -10.615 -4.890 3.994 1.00 96.38 88 ASN A C 1
ATOM 635 O O . ASN A 1 88 ? -10.271 -3.808 3.502 1.00 96.38 88 ASN A O 1
ATOM 639 N N . PRO A 1 89 ? -9.962 -6.033 3.695 1.00 97.19 89 PRO A N 1
ATOM 640 C CA . PRO A 1 89 ? -8.815 -6.066 2.788 1.00 97.19 89 PRO A CA 1
ATOM 641 C C . PRO A 1 89 ? -9.151 -5.567 1.380 1.00 97.19 89 PRO A C 1
ATOM 643 O O . PRO A 1 89 ? -8.326 -4.884 0.782 1.00 97.19 89 PRO A O 1
ATOM 646 N N . ALA A 1 90 ? -10.348 -5.838 0.848 1.00 97.94 90 ALA A N 1
ATOM 647 C CA . ALA A 1 90 ? -10.735 -5.374 -0.485 1.00 97.94 90 ALA A CA 1
ATOM 648 C C . ALA A 1 90 ? -10.757 -3.840 -0.557 1.00 97.94 90 ALA A C 1
ATOM 650 O O . ALA A 1 90 ? -10.260 -3.251 -1.518 1.00 97.94 90 ALA A O 1
ATOM 651 N N . THR A 1 91 ? -11.260 -3.184 0.491 1.00 98.19 91 THR A N 1
ATOM 652 C CA . THR A 1 91 ? -11.271 -1.721 0.600 1.00 98.19 91 THR A CA 1
ATOM 653 C C . THR A 1 91 ? -9.850 -1.157 0.659 1.00 98.19 91 THR A C 1
ATOM 655 O O . THR A 1 91 ? -9.530 -0.215 -0.071 1.00 98.19 91 THR A O 1
ATOM 658 N N . GLN A 1 92 ? -8.967 -1.766 1.457 1.00 98.56 92 GLN A N 1
ATOM 659 C CA . GLN A 1 92 ? -7.565 -1.344 1.548 1.00 98.56 92 GLN A CA 1
ATOM 660 C C . GLN A 1 92 ? -6.801 -1.564 0.234 1.00 98.56 92 GLN A C 1
ATOM 662 O O . GLN A 1 92 ? -6.080 -0.672 -0.210 1.00 98.56 92 GLN A O 1
ATOM 667 N N . ILE A 1 93 ? -7.000 -2.707 -0.434 1.00 98.56 93 ILE A N 1
ATOM 668 C CA . ILE A 1 93 ? -6.389 -3.025 -1.734 1.00 98.56 93 ILE A CA 1
ATOM 669 C C . ILE A 1 93 ? -6.875 -2.041 -2.801 1.00 98.56 93 ILE A C 1
ATOM 671 O O . ILE A 1 93 ? -6.061 -1.467 -3.520 1.00 98.56 93 ILE A O 1
ATOM 675 N N . LYS A 1 94 ? -8.186 -1.773 -2.872 1.00 98.69 94 LYS A N 1
ATOM 676 C CA . LYS A 1 94 ? -8.765 -0.791 -3.803 1.00 98.69 94 LYS A CA 1
ATOM 677 C C . LYS A 1 94 ? -8.133 0.587 -3.627 1.00 98.69 94 LYS A C 1
ATOM 679 O O . LYS A 1 94 ? -7.758 1.228 -4.612 1.00 98.69 94 LYS A O 1
ATOM 684 N N . TRP A 1 95 ? -8.002 1.042 -2.382 1.00 98.69 95 TRP A N 1
ATOM 685 C CA . TR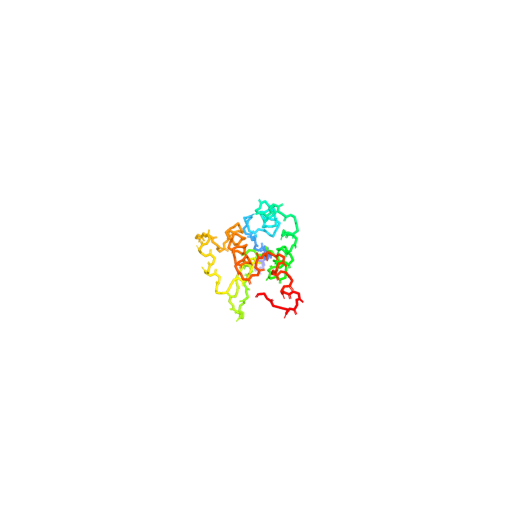P A 1 95 ? -7.343 2.310 -2.091 1.00 98.69 95 TRP A CA 1
ATOM 686 C C . TRP A 1 95 ? -5.859 2.287 -2.483 1.00 98.69 95 TRP A C 1
ATOM 688 O O . TRP A 1 95 ? -5.399 3.191 -3.181 1.00 98.69 95 TRP A O 1
ATOM 698 N N . GLY A 1 96 ? -5.132 1.234 -2.101 1.00 98.56 96 GLY A N 1
ATOM 699 C CA . GLY A 1 96 ? -3.708 1.066 -2.387 1.00 98.56 96 GLY A CA 1
ATOM 700 C C . GLY A 1 96 ? -3.392 1.063 -3.881 1.00 98.56 96 GLY A C 1
ATOM 701 O O . GLY A 1 96 ? -2.480 1.759 -4.318 1.00 98.56 96 GLY A O 1
ATOM 702 N N . LEU A 1 97 ? -4.195 0.373 -4.694 1.00 98.75 97 LEU A N 1
ATOM 703 C CA . LEU A 1 97 ? -4.052 0.373 -6.153 1.00 98.75 97 LEU A CA 1
ATOM 704 C C . LEU A 1 97 ? -4.253 1.770 -6.751 1.00 98.75 97 LEU A C 1
ATOM 706 O O . LEU A 1 97 ? -3.474 2.193 -7.607 1.00 98.75 97 LEU A O 1
ATOM 710 N N . LYS A 1 98 ? -5.256 2.520 -6.273 1.00 98.69 98 LYS A N 1
ATOM 711 C CA . LYS A 1 98 ? -5.481 3.911 -6.694 1.00 98.69 98 LYS A CA 1
ATOM 712 C C . LYS A 1 98 ? -4.298 4.804 -6.312 1.00 98.69 98 LYS A C 1
ATOM 714 O O . LYS A 1 98 ? -3.843 5.592 -7.140 1.00 98.69 98 LYS A O 1
ATOM 719 N N . TYR A 1 99 ? -3.789 4.662 -5.089 1.00 98.31 99 TYR A N 1
ATOM 720 C CA . TYR A 1 99 ? -2.633 5.411 -4.604 1.00 98.31 99 TYR A CA 1
ATOM 721 C C . TYR A 1 99 ? -1.377 5.108 -5.432 1.00 98.31 99 TYR A C 1
ATOM 723 O O . TYR A 1 99 ? -0.754 6.032 -5.954 1.00 98.31 99 TYR A O 1
ATOM 731 N N . MET A 1 100 ? -1.058 3.827 -5.644 1.00 98.62 100 MET A N 1
ATOM 732 C CA . MET A 1 100 ? 0.095 3.415 -6.446 1.00 98.62 100 MET A CA 1
ATOM 733 C C . MET A 1 100 ? -0.001 3.902 -7.891 1.00 98.62 100 MET A C 1
ATOM 735 O O . MET A 1 100 ? 0.985 4.388 -8.441 1.00 98.62 100 MET A O 1
ATOM 739 N N . LYS A 1 101 ? -1.191 3.834 -8.498 1.00 98.38 101 LYS A N 1
ATOM 740 C CA . LYS A 1 101 ? -1.419 4.367 -9.844 1.00 98.38 101 LYS A CA 1
ATOM 741 C C . LYS A 1 101 ? -1.160 5.872 -9.907 1.00 98.38 101 LYS A C 1
ATOM 743 O O . LYS A 1 101 ? -0.496 6.334 -10.825 1.00 98.38 101 LYS A O 1
ATOM 748 N N . HIS A 1 102 ? -1.653 6.637 -8.938 1.00 98.06 102 HIS A N 1
ATOM 749 C CA . HIS A 1 102 ? -1.492 8.090 -8.944 1.00 98.06 102 HIS A CA 1
ATOM 750 C C . HIS A 1 102 ? -0.049 8.529 -8.650 1.00 98.06 102 HIS A C 1
ATOM 752 O O . HIS A 1 102 ? 0.491 9.381 -9.346 1.00 98.06 102 HIS A O 1
ATOM 758 N N . ARG A 1 103 ? 0.590 7.934 -7.636 1.00 98.19 103 ARG A N 1
ATOM 759 C CA . ARG A 1 103 ? 1.913 8.356 -7.151 1.00 98.19 103 ARG A CA 1
ATOM 760 C C . ARG A 1 103 ? 3.079 7.750 -7.931 1.00 98.19 103 ARG A C 1
ATOM 762 O O . ARG A 1 103 ? 4.135 8.379 -8.031 1.00 98.19 103 ARG A O 1
ATOM 769 N N . TYR A 1 104 ? 2.892 6.536 -8.444 1.00 98.19 104 TYR A N 1
ATOM 770 C CA . TYR A 1 104 ? 3.946 5.710 -9.031 1.00 98.19 104 TYR A CA 1
ATOM 771 C C . TYR A 1 104 ? 3.597 5.179 -10.429 1.00 98.19 104 TYR A C 1
ATOM 773 O O . TYR A 1 104 ? 4.335 4.359 -10.971 1.00 98.19 104 TYR A O 1
ATOM 781 N N . SER A 1 105 ? 2.492 5.630 -11.035 1.00 98.31 105 SER A N 1
ATOM 782 C CA . SER A 1 105 ? 1.921 5.135 -12.305 1.00 98.31 105 SER A CA 1
ATOM 783 C C . SER A 1 105 ? 1.352 3.708 -12.260 1.00 98.31 105 SER A C 1
ATOM 785 O O . SER A 1 105 ? 0.368 3.426 -12.941 1.00 98.31 105 SER A O 1
ATOM 787 N N . SER A 1 106 ? 1.916 2.799 -11.458 1.00 98.56 106 SER A N 1
ATOM 788 C CA . SER A 1 106 ? 1.454 1.409 -11.313 1.00 98.56 106 SER A CA 1
ATOM 789 C C . SER A 1 106 ? 2.007 0.738 -10.046 1.00 98.56 106 SER A C 1
ATOM 791 O O . SER A 1 106 ? 2.977 1.240 -9.468 1.00 98.56 106 SER A O 1
ATOM 793 N N . PRO A 1 107 ? 1.465 -0.424 -9.628 1.00 98.69 107 PRO A N 1
ATOM 794 C CA . PRO A 1 107 ? 2.096 -1.267 -8.611 1.00 98.69 107 PRO A CA 1
ATOM 795 C C . PRO A 1 107 ? 3.563 -1.607 -8.891 1.00 98.69 107 PRO A C 1
ATOM 797 O O . PRO A 1 107 ? 4.398 -1.542 -7.991 1.00 98.69 107 PRO A O 1
ATOM 800 N N . CYS A 1 108 ? 3.928 -1.901 -10.141 1.00 98.75 108 CYS A N 1
ATOM 801 C CA . CYS A 1 108 ? 5.336 -2.114 -10.487 1.00 98.75 108 CYS A CA 1
ATOM 802 C C . CYS A 1 108 ? 6.185 -0.843 -10.429 1.00 98.75 108 CYS A C 1
ATOM 804 O O . CYS A 1 108 ? 7.359 -0.912 -10.060 1.00 98.75 108 CYS A O 1
ATOM 806 N N . GLY A 1 109 ? 5.608 0.321 -10.725 1.00 98.69 109 GLY A N 1
ATOM 807 C CA . GLY A 1 109 ? 6.271 1.596 -10.474 1.00 98.69 109 GLY A CA 1
ATOM 808 C C . GLY A 1 109 ? 6.532 1.825 -8.984 1.00 98.69 109 GLY A C 1
ATOM 809 O O . GLY A 1 109 ? 7.630 2.244 -8.623 1.00 98.69 109 GLY A O 1
ATOM 810 N N . ALA A 1 110 ? 5.569 1.474 -8.126 1.00 98.56 110 ALA A N 1
ATOM 811 C CA . ALA A 1 110 ? 5.705 1.561 -6.673 1.00 98.56 110 ALA A CA 1
ATOM 812 C C . ALA A 1 110 ? 6.803 0.628 -6.154 1.00 98.56 110 ALA A C 1
ATOM 814 O O . ALA A 1 110 ? 7.682 1.056 -5.412 1.00 98.56 110 ALA A O 1
ATOM 815 N N . TRP A 1 111 ? 6.820 -0.626 -6.611 1.00 98.56 111 TRP A N 1
ATOM 816 C CA . TRP A 1 111 ? 7.864 -1.578 -6.237 1.00 98.56 111 TRP A CA 1
ATOM 817 C C . TRP A 1 111 ? 9.262 -1.122 -6.673 1.00 98.56 111 TRP A C 1
ATOM 819 O O . TRP A 1 111 ? 10.219 -1.210 -5.903 1.00 98.56 111 TRP A O 1
ATOM 829 N N . ARG A 1 112 ? 9.397 -0.595 -7.899 1.00 98.56 112 ARG A N 1
ATOM 830 C CA . ARG A 1 112 ? 10.662 -0.019 -8.378 1.00 98.56 112 ARG A CA 1
ATOM 831 C C . ARG A 1 112 ? 11.112 1.137 -7.486 1.00 98.56 112 ARG A C 1
ATOM 833 O O . ARG A 1 112 ? 12.289 1.206 -7.146 1.00 98.56 112 ARG A O 1
ATOM 840 N N . PHE A 1 113 ? 10.186 2.017 -7.115 1.00 98.38 113 PHE A N 1
ATOM 841 C CA . PHE A 1 113 ? 10.464 3.143 -6.234 1.00 98.38 113 PHE A CA 1
ATOM 842 C C . PHE A 1 113 ? 10.935 2.680 -4.849 1.00 98.38 113 PHE A C 1
ATOM 844 O O . PHE A 1 113 ? 12.006 3.099 -4.413 1.00 98.38 113 PHE A O 1
ATOM 851 N N . LEU A 1 114 ? 10.201 1.761 -4.215 1.00 97.38 114 LEU A N 1
ATOM 852 C CA . LEU A 1 114 ? 10.546 1.201 -2.907 1.00 97.38 114 LEU A CA 1
ATOM 853 C C . LEU A 1 114 ? 11.934 0.555 -2.918 1.00 97.38 114 LEU A C 1
ATOM 855 O O . LEU A 1 114 ? 12.746 0.811 -2.036 1.00 97.38 114 LEU A O 1
ATOM 859 N N . ARG A 1 115 ? 12.258 -0.227 -3.953 1.00 97.62 115 ARG A N 1
ATOM 860 C CA . ARG A 1 115 ? 13.594 -0.823 -4.095 1.00 97.62 115 ARG A CA 1
ATOM 861 C C . ARG A 1 115 ? 14.718 0.199 -4.243 1.00 97.62 115 ARG A C 1
ATOM 863 O O . ARG A 1 115 ? 15.820 -0.068 -3.781 1.00 97.62 115 ARG A O 1
ATOM 870 N N . ALA A 1 116 ? 14.467 1.303 -4.942 1.00 97.25 116 ALA A N 1
ATOM 871 C CA . ALA A 1 116 ? 15.483 2.315 -5.211 1.00 97.25 116 ALA A CA 1
ATOM 872 C C . ALA A 1 116 ? 15.715 3.247 -4.014 1.00 97.25 116 ALA A C 1
ATOM 874 O O . ALA A 1 116 ? 16.831 3.716 -3.824 1.00 97.25 116 ALA A O 1
ATOM 875 N N . ASN A 1 117 ? 14.675 3.513 -3.219 1.00 97.31 117 ASN A N 1
ATOM 876 C CA . ASN A 1 117 ? 14.719 4.532 -2.170 1.00 97.31 117 ASN A CA 1
ATOM 877 C C . ASN A 1 117 ? 14.661 3.961 -0.746 1.00 97.31 117 ASN A C 1
ATOM 879 O O . ASN A 1 117 ? 14.980 4.665 0.206 1.00 97.31 117 ASN A O 1
ATOM 883 N N . GLY A 1 118 ? 14.231 2.709 -0.579 1.00 93.44 118 GLY A N 1
ATOM 884 C CA . GLY A 1 118 ? 14.049 2.078 0.729 1.00 93.44 118 GLY A CA 1
ATOM 885 C C . GLY A 1 118 ? 12.783 2.510 1.479 1.00 93.44 118 GLY A C 1
ATOM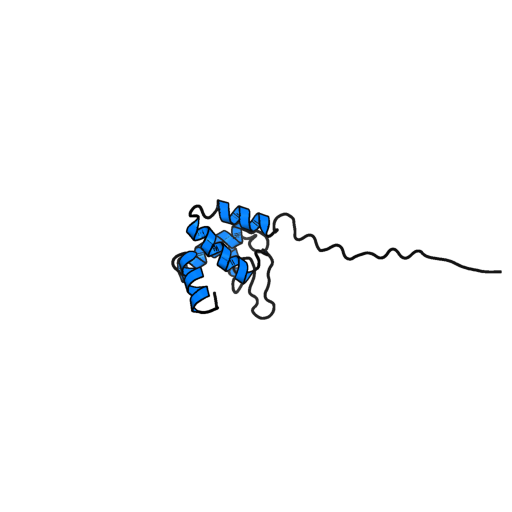 886 O O . GLY A 1 118 ? 12.572 2.043 2.596 1.00 93.44 118 GLY A O 1
ATOM 887 N N . TRP A 1 119 ? 11.942 3.356 0.872 1.00 90.56 119 TRP A N 1
ATOM 888 C CA . TRP A 1 119 ? 10.675 3.835 1.430 1.00 90.56 119 TRP A CA 1
ATOM 889 C C . TRP A 1 119 ? 9.539 3.814 0.398 1.00 90.56 119 TRP A C 1
ATOM 891 O O . TRP A 1 119 ? 9.791 3.821 -0.812 1.00 90.56 119 TRP A O 1
ATOM 901 N N . TYR A 1 120 ? 8.299 3.776 0.892 1.00 89.94 120 TYR A N 1
ATOM 902 C CA . TYR A 1 120 ? 7.051 3.706 0.127 1.00 89.94 120 TYR A CA 1
ATOM 903 C C . TYR A 1 120 ? 6.071 4.804 0.550 1.00 89.94 120 TYR A C 1
ATOM 905 O O . TYR A 1 120 ? 6.065 5.161 1.749 1.00 89.94 120 TYR A O 1
#